Protein AF-A0A2T7TDR8-F1 (afdb_monomer)

Sequence (92 aa):
MLTGRRGERLPDWLPDRPHAVRRDDLPELHTFAAGIDRDRDAVFVGLTLPWNSGVVVGHVNRIKTLKHQMFGRAGFQLLGKTGPDVLIAGLS

Solvent-accessible surface area (backbone atoms only — not comparable to full-atom values): 5950 Å² total; per-residue (Å²): 120,89,85,77,66,53,27,85,52,45,53,81,71,57,44,103,53,94,34,69,64,70,73,52,98,41,71,71,56,36,55,52,50,52,50,47,62,75,42,39,67,62,52,36,48,55,24,60,49,92,66,71,64,52,68,60,53,48,51,54,48,52,52,52,51,51,48,37,70,74,72,43,72,83,56,77,87,72,68,69,80,82,76,89,84,86,89,86,89,85,88,132

Mean predicted aligned error: 13.19 Å

Radius of gyration: 20.6 Å; Cα contacts (8 Å, |Δi|>4): 37; chains: 1; bounding box: 54×32×46 Å

Foldseek 3Di:
DPPQLCLVCCCVQQPPDDHPQNVDPDVVSVVVSVVCVVCVVVVSCQSHDPDDCVVVVVVVVVVVVVCCVPVPDPPPVPVPDPDDDDDDDDDD

Organism: NCBI:txid1440053

Structure (mmCIF, N/CA/C/O backbone):
data_AF-A0A2T7TDR8-F1
#
_entry.id   AF-A0A2T7TDR8-F1
#
loop_
_atom_site.group_PDB
_atom_site.id
_atom_site.type_symbol
_atom_site.label_atom_id
_atom_site.label_alt_id
_atom_site.label_comp_id
_atom_site.label_asym_id
_atom_site.label_entity_id
_atom_site.label_seq_id
_atom_site.pdbx_PDB_ins_code
_atom_site.Cartn_x
_atom_site.Cartn_y
_atom_site.Cartn_z
_atom_site.occupancy
_atom_site.B_iso_or_equiv
_atom_site.auth_seq_id
_atom_site.auth_comp_id
_atom_site.auth_asym_id
_atom_site.auth_atom_id
_atom_site.pdbx_PDB_model_num
ATOM 1 N N . MET A 1 1 ? -12.251 2.627 -3.827 1.00 56.84 1 MET A N 1
ATOM 2 C CA . MET A 1 1 ? -12.086 1.182 -4.102 1.00 56.84 1 MET A CA 1
ATOM 3 C C . MET A 1 1 ? -11.069 1.055 -5.225 1.00 56.84 1 MET A C 1
ATOM 5 O O . MET A 1 1 ? -11.180 1.82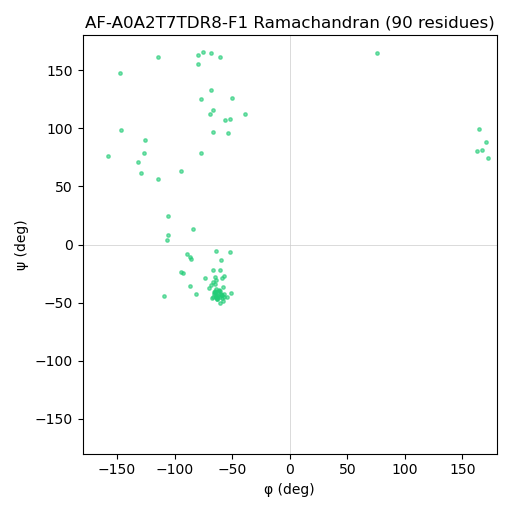4 -6.170 1.00 56.84 1 MET A O 1
ATOM 9 N N . LEU A 1 2 ? -10.058 0.189 -5.109 1.00 66.19 2 LEU A N 1
ATOM 10 C CA . LEU A 1 2 ? -9.105 -0.053 -6.202 1.00 66.19 2 LEU A CA 1
ATOM 11 C C . LEU A 1 2 ? -9.841 -0.785 -7.330 1.00 66.19 2 LEU A C 1
ATOM 13 O O . LEU A 1 2 ? -10.284 -1.914 -7.140 1.00 66.19 2 LEU A O 1
ATOM 17 N N . THR A 1 3 ? -10.029 -0.123 -8.470 1.00 71.31 3 THR A N 1
ATOM 18 C CA . THR A 1 3 ? -10.827 -0.639 -9.597 1.00 71.31 3 THR A CA 1
ATOM 19 C C . THR A 1 3 ? -9.989 -1.390 -10.632 1.00 71.31 3 THR A C 1
ATOM 21 O O . THR A 1 3 ? -10.512 -2.258 -11.319 1.00 71.31 3 THR A O 1
ATOM 24 N N . GLY A 1 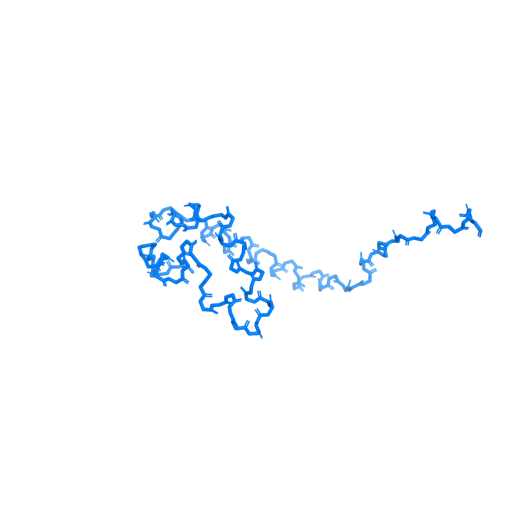4 ? -8.685 -1.109 -10.720 1.00 74.81 4 GLY A N 1
ATOM 25 C CA . GLY A 1 4 ? -7.759 -1.703 -11.690 1.00 74.81 4 GLY A CA 1
ATOM 26 C C . GLY A 1 4 ? -6.690 -2.574 -11.038 1.00 74.81 4 GLY A C 1
ATOM 27 O O . GLY A 1 4 ? -5.510 -2.289 -11.207 1.00 74.81 4 GLY A O 1
ATOM 28 N N . ARG A 1 5 ? -7.104 -3.584 -10.263 1.00 79.31 5 ARG A N 1
ATOM 29 C CA . ARG A 1 5 ? -6.234 -4.599 -9.640 1.00 79.31 5 ARG A CA 1
ATOM 30 C C . ARG A 1 5 ? -5.341 -5.271 -10.686 1.00 79.31 5 ARG A C 1
ATOM 32 O O . ARG A 1 5 ? -5.799 -6.152 -11.405 1.00 79.31 5 ARG A O 1
ATOM 39 N N . ARG A 1 6 ? -4.116 -4.763 -10.805 1.00 84.75 6 ARG A N 1
ATOM 40 C CA . ARG A 1 6 ? -3.109 -5.158 -11.792 1.00 84.75 6 ARG A CA 1
ATOM 41 C C . ARG A 1 6 ? -1.789 -5.461 -11.088 1.00 84.75 6 ARG A C 1
ATOM 43 O O . ARG A 1 6 ? -0.806 -4.738 -11.260 1.00 84.75 6 ARG A O 1
ATOM 50 N N . GLY A 1 7 ? -1.806 -6.457 -10.201 1.00 83.44 7 GLY A N 1
ATOM 51 C CA . GLY A 1 7 ? -0.623 -6.874 -9.440 1.00 83.44 7 GLY A CA 1
ATOM 52 C C . GLY A 1 7 ? 0.533 -7.311 -10.339 1.00 83.44 7 GLY A C 1
ATOM 53 O O . GLY A 1 7 ? 1.689 -7.068 -10.009 1.00 83.44 7 GLY A O 1
ATOM 54 N N . GLU A 1 8 ? 0.231 -7.829 -11.530 1.00 88.00 8 GLU A N 1
ATOM 55 C CA . GLU A 1 8 ? 1.202 -8.213 -12.555 1.00 88.00 8 GLU A CA 1
ATOM 56 C C . GLU A 1 8 ? 2.074 -7.056 -13.055 1.00 88.00 8 GLU A C 1
ATOM 58 O O . GLU A 1 8 ? 3.164 -7.299 -13.557 1.00 88.00 8 GLU A O 1
ATOM 63 N N . ARG A 1 9 ? 1.628 -5.803 -12.894 1.00 87.81 9 ARG A N 1
ATOM 64 C CA . ARG A 1 9 ? 2.391 -4.605 -13.287 1.00 87.81 9 ARG A CA 1
ATOM 65 C C . ARG A 1 9 ? 3.301 -4.079 -12.180 1.00 87.81 9 ARG A C 1
ATOM 67 O O . ARG A 1 9 ? 4.069 -3.148 -12.416 1.00 87.81 9 ARG A O 1
ATOM 74 N N . LEU A 1 10 ? 3.202 -4.624 -10.966 1.00 87.25 10 LEU A N 1
ATOM 75 C CA . LEU A 1 10 ? 4.036 -4.202 -9.842 1.00 87.25 10 LEU A CA 1
ATOM 76 C C . LEU A 1 10 ? 5.539 -4.386 -10.133 1.00 87.25 10 LEU A C 1
ATOM 78 O O . LEU A 1 10 ? 6.276 -3.446 -9.851 1.00 87.25 10 LEU A O 1
ATOM 82 N N . PRO A 1 11 ? 6.007 -5.496 -10.743 1.00 86.81 11 PRO A N 1
ATOM 83 C CA . PRO A 1 11 ? 7.419 -5.660 -11.102 1.00 86.81 11 PRO A CA 1
ATOM 84 C C . PRO A 1 11 ? 7.924 -4.657 -12.149 1.00 86.81 11 PRO A C 1
ATOM 86 O O . PRO A 1 11 ? 9.090 -4.279 -12.099 1.00 86.81 11 PRO A O 1
ATOM 89 N N . ASP A 1 12 ? 7.065 -4.193 -13.066 1.00 86.25 12 ASP A N 1
ATOM 90 C CA . ASP A 1 12 ? 7.442 -3.179 -14.065 1.00 86.25 12 ASP A CA 1
ATOM 91 C C . ASP A 1 12 ? 7.706 -1.817 -13.411 1.00 86.25 12 ASP A C 1
ATOM 93 O O . ASP A 1 12 ? 8.558 -1.045 -13.850 1.00 86.25 12 ASP A O 1
ATOM 97 N N . TRP A 1 13 ? 6.949 -1.508 -12.357 1.00 83.56 13 TRP A N 1
ATOM 98 C CA . TRP A 1 13 ? 7.063 -0.255 -11.616 1.00 83.56 13 TRP A CA 1
ATOM 99 C C . TRP A 1 13 ? 8.128 -0.319 -10.510 1.00 83.56 13 TRP A C 1
ATOM 101 O O . TRP A 1 13 ? 8.828 0.666 -10.272 1.00 83.56 13 TRP A O 1
ATOM 111 N N . LEU A 1 14 ? 8.270 -1.482 -9.866 1.00 84.81 14 LEU A N 1
ATOM 112 C CA . LEU A 1 14 ? 9.157 -1.741 -8.731 1.00 84.81 14 LEU A CA 1
ATOM 113 C C . LEU A 1 14 ? 9.979 -3.034 -8.944 1.00 84.81 14 LEU A C 1
ATOM 115 O O . LEU A 1 14 ? 9.707 -4.062 -8.318 1.00 84.81 14 LEU A O 1
ATOM 119 N N . PRO A 1 15 ? 10.959 -3.017 -9.865 1.00 80.75 15 PRO A N 1
ATOM 120 C CA . PRO A 1 15 ? 11.848 -4.151 -10.112 1.00 80.75 15 PRO A CA 1
ATOM 121 C C . PRO A 1 15 ? 12.805 -4.413 -8.937 1.00 80.75 15 PRO A C 1
ATOM 123 O O . PRO A 1 15 ? 13.071 -3.537 -8.123 1.00 80.75 15 PRO A O 1
ATOM 126 N N . ASP A 1 16 ? 13.431 -5.595 -8.915 1.00 71.06 16 ASP A N 1
ATOM 127 C CA . ASP A 1 16 ? 14.408 -6.022 -7.884 1.00 71.06 16 ASP A CA 1
ATOM 128 C C . ASP A 1 16 ? 15.701 -5.181 -7.839 1.00 71.06 16 ASP A C 1
ATOM 130 O O . ASP A 1 16 ? 16.573 -5.382 -6.995 1.00 71.06 16 ASP A O 1
ATOM 134 N N . ARG A 1 17 ? 15.862 -4.249 -8.781 1.00 67.56 17 ARG A N 1
ATOM 135 C CA . ARG A 1 17 ? 17.011 -3.351 -8.925 1.00 67.56 17 ARG A CA 1
ATOM 136 C C . ARG A 1 17 ? 16.587 -1.906 -8.680 1.00 67.56 17 ARG A C 1
ATOM 138 O O . ARG A 1 17 ? 15.406 -1.604 -8.816 1.00 67.56 17 ARG A O 1
ATOM 145 N N . PRO A 1 18 ? 17.532 -0.987 -8.388 1.00 66.69 18 PRO A N 1
ATOM 146 C CA . PRO A 1 18 ? 17.194 0.412 -8.148 1.00 66.69 18 PRO A CA 1
ATOM 147 C C . PRO A 1 18 ? 16.424 0.998 -9.336 1.00 66.69 18 PRO A C 1
ATOM 149 O O . PRO A 1 18 ? 16.982 1.223 -10.415 1.00 66.69 18 PRO A O 1
ATOM 152 N N . HIS A 1 19 ? 15.130 1.197 -9.102 1.00 73.44 19 HIS A N 1
ATOM 153 C CA . HIS A 1 19 ? 14.133 1.675 -10.047 1.00 73.44 19 HIS A CA 1
ATOM 154 C C . HIS A 1 19 ? 14.208 3.200 -10.193 1.00 73.44 19 HIS A C 1
ATOM 156 O O . HIS A 1 19 ? 14.794 3.871 -9.343 1.00 73.44 19 HIS A O 1
ATOM 162 N N . ALA A 1 20 ? 13.616 3.755 -11.257 1.00 71.81 20 ALA A N 1
ATOM 163 C CA . ALA A 1 20 ? 13.694 5.188 -11.582 1.00 71.81 20 ALA A CA 1
ATOM 164 C C . ALA A 1 20 ? 13.325 6.080 -10.387 1.00 71.81 20 ALA A C 1
ATOM 166 O O . ALA A 1 20 ? 14.074 6.982 -10.035 1.00 71.81 20 ALA A O 1
ATOM 167 N N . VAL A 1 21 ? 12.275 5.696 -9.654 1.00 78.00 21 VAL A N 1
ATOM 168 C CA . VAL A 1 21 ? 11.850 6.399 -8.440 1.00 78.00 21 VAL A CA 1
ATOM 169 C C . VAL A 1 21 ? 12.938 6.501 -7.363 1.00 78.00 21 VAL A C 1
ATOM 171 O O . VAL A 1 21 ? 12.869 7.457 -6.622 1.00 78.00 21 VAL A O 1
ATOM 174 N N . ARG A 1 22 ? 13.932 5.598 -7.246 1.00 75.94 22 ARG A N 1
ATOM 175 C CA . ARG A 1 22 ? 15.061 5.768 -6.290 1.00 75.94 22 ARG A CA 1
ATOM 176 C C . ARG A 1 22 ? 16.219 6.602 -6.831 1.00 75.94 22 ARG A C 1
ATOM 178 O O . ARG A 1 22 ? 17.158 6.878 -6.088 1.00 75.94 22 ARG A O 1
ATOM 185 N N . ARG A 1 23 ? 16.229 6.867 -8.137 1.00 78.31 23 ARG A N 1
ATOM 186 C CA . ARG A 1 23 ? 17.288 7.616 -8.825 1.00 78.31 23 ARG A CA 1
ATOM 187 C C . ARG A 1 23 ? 16.946 9.095 -8.957 1.00 78.31 23 ARG A C 1
ATOM 189 O O . ARG A 1 23 ? 17.860 9.898 -9.107 1.00 78.31 23 ARG A O 1
ATOM 196 N N . ASP A 1 24 ? 15.661 9.419 -8.918 1.00 81.56 24 ASP A N 1
ATOM 197 C CA . ASP A 1 24 ? 15.166 10.788 -8.944 1.00 81.56 24 ASP A CA 1
ATOM 198 C C . ASP A 1 24 ? 15.383 11.472 -7.582 1.00 81.56 24 ASP A C 1
ATOM 200 O O . ASP A 1 24 ? 15.670 10.821 -6.581 1.00 81.56 24 ASP A O 1
ATOM 204 N N . ASP A 1 25 ? 15.251 12.796 -7.519 1.00 82.62 25 ASP A N 1
ATOM 205 C CA . ASP A 1 25 ? 15.362 13.551 -6.264 1.00 82.62 25 ASP A CA 1
ATOM 206 C C . ASP A 1 25 ? 13.971 13.780 -5.651 1.00 82.62 25 ASP A C 1
ATOM 208 O O . ASP A 1 25 ? 13.456 14.897 -5.587 1.00 82.62 25 ASP A O 1
ATOM 212 N N . LEU A 1 26 ? 13.302 12.682 -5.277 1.00 84.94 26 LEU A N 1
ATOM 213 C CA . LEU A 1 26 ? 11.953 12.698 -4.694 1.00 84.94 26 LEU A CA 1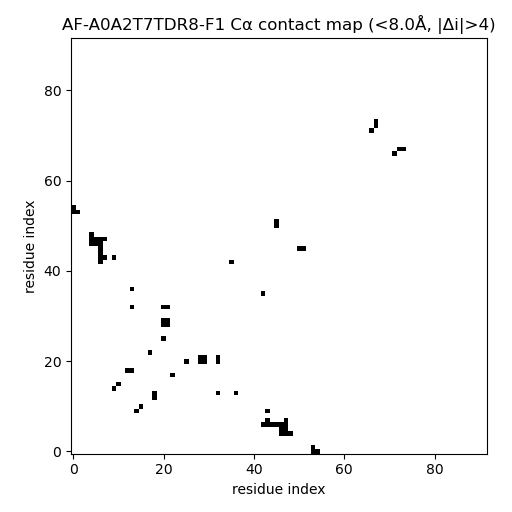
ATOM 214 C C . LEU A 1 26 ? 11.929 11.929 -3.360 1.00 84.94 26 LEU A C 1
ATOM 216 O O . LEU A 1 26 ? 11.440 10.796 -3.295 1.00 84.94 26 LEU A O 1
ATOM 220 N N . PRO A 1 27 ? 12.408 12.539 -2.257 1.00 82.00 27 PRO A N 1
ATOM 221 C CA . PRO A 1 27 ? 12.615 11.857 -0.974 1.00 82.00 27 PRO A CA 1
ATOM 222 C C . PRO A 1 27 ? 11.349 11.208 -0.390 1.00 82.00 27 PRO A C 1
ATOM 224 O O . PRO A 1 27 ? 11.392 10.116 0.188 1.00 82.00 27 PRO A O 1
ATOM 227 N N . GLU A 1 28 ? 10.197 11.859 -0.568 1.00 82.31 28 GLU A N 1
ATOM 228 C CA . GLU A 1 28 ? 8.897 11.343 -0.124 1.00 82.31 28 GLU A CA 1
ATOM 229 C C . GLU A 1 28 ? 8.522 10.059 -0.874 1.00 82.31 28 GLU A C 1
ATOM 231 O O . GLU A 1 28 ? 8.057 9.080 -0.280 1.00 82.31 28 GLU A O 1
ATOM 236 N N . LEU A 1 29 ? 8.800 10.029 -2.178 1.00 86.19 29 LEU A N 1
ATOM 237 C CA . LEU A 1 29 ? 8.511 8.887 -3.031 1.00 86.19 29 LEU A CA 1
ATOM 238 C C . LEU A 1 29 ? 9.488 7.730 -2.778 1.00 86.19 29 LEU A C 1
ATOM 240 O O . LEU A 1 29 ? 9.098 6.568 -2.883 1.00 86.19 29 LEU A O 1
ATOM 244 N N . HIS A 1 30 ? 10.721 8.022 -2.350 1.00 87.62 30 HIS A N 1
ATOM 245 C CA . HIS A 1 30 ? 11.692 7.002 -1.937 1.00 87.62 30 HIS A CA 1
ATOM 246 C C . HIS A 1 30 ? 11.211 6.239 -0.706 1.00 87.62 30 HIS A C 1
ATOM 248 O O . HIS A 1 30 ? 11.298 5.011 -0.659 1.00 87.62 30 HIS A O 1
ATOM 254 N N . THR A 1 31 ? 10.692 6.962 0.288 1.00 86.88 31 THR A N 1
ATOM 255 C CA . THR A 1 31 ? 10.186 6.359 1.528 1.00 86.88 31 THR A CA 1
ATOM 256 C C . THR A 1 31 ? 8.957 5.502 1.246 1.00 86.88 31 THR A C 1
ATOM 258 O O . THR A 1 31 ? 8.844 4.387 1.756 1.00 86.88 31 THR A O 1
ATOM 261 N N . PHE A 1 32 ? 8.071 5.986 0.373 1.00 88.19 32 PHE A N 1
ATOM 262 C CA . PHE A 1 32 ? 6.919 5.228 -0.098 1.00 88.19 32 PHE A CA 1
ATOM 263 C C . PHE A 1 32 ? 7.327 3.942 -0.832 1.00 88.19 32 PHE A C 1
ATOM 265 O O . PHE A 1 32 ? 6.863 2.860 -0.472 1.00 88.19 32 PHE A O 1
ATOM 272 N N . ALA A 1 33 ? 8.240 4.034 -1.804 1.00 89.56 33 ALA A N 1
ATOM 273 C CA . ALA A 1 33 ? 8.743 2.879 -2.544 1.00 89.56 33 ALA A CA 1
ATOM 274 C C . ALA A 1 33 ? 9.437 1.860 -1.625 1.00 89.56 33 ALA A C 1
ATOM 276 O O . ALA A 1 33 ? 9.205 0.663 -1.750 1.00 89.56 33 ALA A O 1
ATOM 277 N N . ALA A 1 34 ? 10.206 2.324 -0.634 1.00 87.75 34 ALA A N 1
ATOM 278 C CA . ALA A 1 34 ? 10.823 1.457 0.369 1.00 87.75 34 ALA A CA 1
ATOM 279 C C . ALA A 1 34 ? 9.805 0.739 1.267 1.00 87.75 34 ALA A C 1
ATOM 281 O O . ALA A 1 34 ? 10.049 -0.390 1.689 1.00 87.75 34 ALA A O 1
ATOM 282 N N . GLY A 1 35 ? 8.674 1.382 1.567 1.00 89.88 35 GLY A N 1
ATOM 283 C CA . GLY A 1 35 ? 7.555 0.738 2.249 1.00 89.88 35 GLY A CA 1
ATOM 284 C C . GLY A 1 35 ? 6.944 -0.381 1.406 1.00 89.88 35 GLY A C 1
ATOM 285 O O . GLY A 1 35 ? 6.749 -1.482 1.910 1.00 89.88 35 GLY A O 1
ATOM 286 N N . ILE A 1 36 ? 6.717 -0.129 0.113 1.00 91.19 36 ILE A N 1
ATOM 287 C CA . ILE A 1 36 ? 6.183 -1.143 -0.807 1.00 91.19 36 ILE A CA 1
ATOM 288 C C . ILE A 1 36 ? 7.167 -2.301 -0.997 1.00 91.19 36 ILE A C 1
ATOM 290 O O . ILE A 1 36 ? 6.731 -3.445 -0.979 1.00 91.19 36 ILE A O 1
ATOM 294 N N . ASP A 1 37 ? 8.469 -2.030 -1.132 1.00 89.69 37 ASP A N 1
ATOM 295 C CA . ASP A 1 37 ? 9.505 -3.071 -1.223 1.00 89.69 37 ASP A CA 1
ATOM 296 C C . ASP A 1 37 ? 9.477 -4.006 -0.006 1.00 89.69 37 ASP A C 1
ATOM 298 O O . ASP A 1 37 ? 9.589 -5.222 -0.153 1.00 89.69 37 ASP A O 1
ATOM 302 N N . ARG A 1 38 ? 9.313 -3.449 1.203 1.00 90.69 38 ARG A N 1
ATOM 303 C CA . ARG A 1 38 ? 9.253 -4.232 2.446 1.00 90.69 38 ARG A CA 1
ATOM 304 C C . ARG A 1 38 ? 8.040 -5.164 2.483 1.00 90.69 38 ARG A C 1
ATOM 306 O O . ARG A 1 38 ? 8.167 -6.293 2.942 1.00 90.69 38 ARG A O 1
ATOM 313 N N . ASP A 1 39 ? 6.901 -4.698 1.977 1.00 91.31 39 ASP A N 1
ATOM 314 C CA . ASP A 1 39 ? 5.621 -5.416 2.004 1.00 91.31 39 ASP A CA 1
ATOM 315 C C . ASP A 1 39 ? 5.243 -5.994 0.625 1.00 91.31 39 ASP A C 1
ATOM 317 O O . ASP A 1 39 ? 4.063 -6.202 0.327 1.00 91.31 39 ASP A O 1
ATOM 321 N N . ARG A 1 40 ? 6.233 -6.244 -0.243 1.00 89.06 40 ARG A N 1
ATOM 322 C CA . ARG A 1 40 ? 6.030 -6.491 -1.680 1.00 89.06 40 ARG A CA 1
ATOM 323 C C . ARG A 1 40 ? 5.052 -7.619 -1.983 1.00 89.06 40 ARG A C 1
ATOM 325 O O . ARG A 1 40 ? 4.160 -7.433 -2.809 1.00 89.06 40 ARG A O 1
ATOM 332 N N . ASP A 1 41 ? 5.169 -8.747 -1.292 1.00 89.94 41 ASP A N 1
ATOM 333 C CA . ASP A 1 41 ? 4.276 -9.895 -1.481 1.00 89.94 41 ASP A CA 1
ATOM 334 C C . ASP A 1 41 ? 2.841 -9.565 -1.064 1.00 89.94 41 ASP A C 1
ATOM 336 O O . ASP A 1 41 ? 1.888 -9.871 -1.781 1.00 89.94 41 ASP A O 1
ATOM 340 N N . ALA A 1 42 ? 2.672 -8.875 0.065 1.00 89.56 42 ALA A N 1
ATOM 341 C CA . ALA A 1 42 ? 1.361 -8.456 0.545 1.00 89.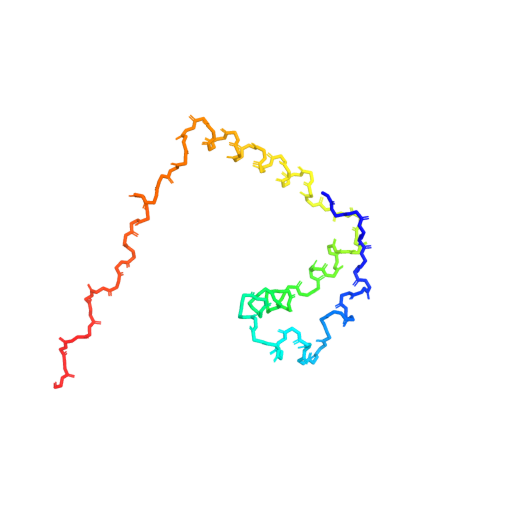56 42 ALA A CA 1
ATOM 342 C C . ALA A 1 42 ? 0.710 -7.450 -0.416 1.00 89.56 42 ALA A C 1
ATOM 344 O O . ALA A 1 42 ? -0.487 -7.547 -0.698 1.00 89.56 42 ALA A O 1
ATOM 345 N N . VAL A 1 43 ? 1.493 -6.516 -0.965 1.00 89.50 43 VAL A N 1
ATOM 346 C CA . VAL A 1 43 ? 1.027 -5.552 -1.969 1.00 89.50 43 VAL A CA 1
ATOM 347 C C . VAL A 1 43 ? 0.674 -6.258 -3.278 1.00 89.50 43 VAL A C 1
ATOM 349 O O . VAL A 1 43 ? -0.404 -6.015 -3.819 1.00 89.50 43 VAL A O 1
ATOM 352 N N . PHE A 1 44 ? 1.514 -7.173 -3.765 1.00 90.31 44 PHE A N 1
ATOM 353 C CA . PHE A 1 44 ? 1.238 -7.968 -4.963 1.00 90.31 44 PHE A CA 1
ATOM 354 C C . PHE A 1 44 ? -0.060 -8.771 -4.820 1.00 90.31 44 PHE A C 1
ATOM 356 O O . PHE A 1 44 ? -0.944 -8.699 -5.677 1.00 90.31 44 PHE A O 1
ATOM 363 N N . VAL A 1 45 ? -0.219 -9.481 -3.702 1.00 89.00 45 VAL A N 1
ATOM 364 C CA . VAL A 1 45 ? -1.422 -10.258 -3.388 1.00 89.00 45 VAL A CA 1
ATOM 365 C C . VAL A 1 45 ? -2.644 -9.344 -3.268 1.00 89.00 45 VAL A C 1
ATOM 367 O O . VAL A 1 45 ? -3.686 -9.643 -3.851 1.00 89.00 45 VAL A O 1
ATOM 370 N N . GLY A 1 46 ? -2.522 -8.199 -2.592 1.00 86.81 46 GLY A N 1
ATOM 371 C CA . GLY A 1 46 ? -3.599 -7.212 -2.454 1.00 86.81 46 GLY A CA 1
ATOM 372 C C . GLY A 1 46 ? -4.020 -6.555 -3.774 1.00 86.81 46 GLY A C 1
ATOM 373 O O . GLY A 1 46 ? -5.178 -6.163 -3.9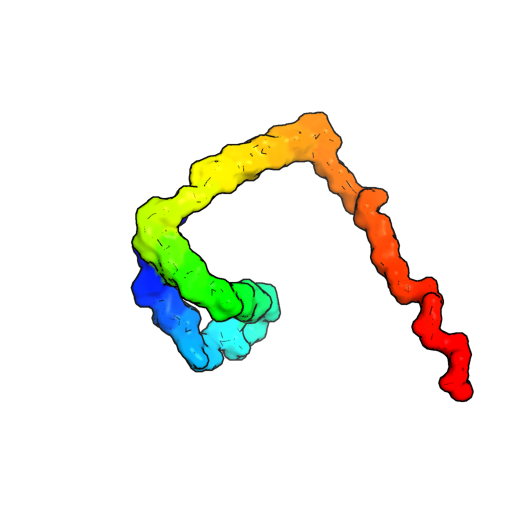33 1.00 86.81 46 GLY A O 1
ATOM 374 N N . LEU A 1 47 ? -3.104 -6.467 -4.741 1.00 88.12 47 LEU A N 1
ATOM 375 C CA . LEU A 1 47 ? -3.366 -5.984 -6.097 1.00 88.12 47 LEU A CA 1
ATOM 376 C C . LEU A 1 47 ? -3.856 -7.079 -7.054 1.00 88.12 47 LEU A C 1
ATOM 378 O O . LEU A 1 47 ? -4.299 -6.735 -8.147 1.00 88.12 47 LEU A O 1
ATOM 382 N N . THR A 1 48 ? -3.801 -8.355 -6.667 1.00 88.44 48 THR A N 1
ATOM 383 C CA . THR A 1 48 ? -4.156 -9.498 -7.530 1.00 88.44 48 THR A CA 1
ATOM 384 C C . THR A 1 48 ? -5.459 -10.164 -7.092 1.00 88.44 48 THR A C 1
ATOM 386 O O . THR A 1 48 ? -6.319 -10.475 -7.915 1.00 88.44 48 THR A O 1
ATOM 389 N N . LEU A 1 49 ? -5.640 -10.378 -5.788 1.00 86.81 49 LEU A N 1
ATOM 390 C CA . LEU A 1 49 ? -6.763 -11.146 -5.264 1.00 86.81 49 LEU A CA 1
ATOM 391 C C . LEU A 1 49 ? -8.074 -10.341 -5.199 1.00 86.81 49 LEU A C 1
ATOM 393 O O . LEU A 1 49 ? -8.085 -9.109 -5.075 1.00 86.81 49 LEU A O 1
ATOM 397 N N . PRO A 1 50 ? -9.231 -11.036 -5.233 1.00 80.12 50 PRO A N 1
ATOM 398 C CA . PRO A 1 50 ? -10.533 -10.393 -5.114 1.00 80.12 50 PRO A CA 1
ATOM 399 C C . PRO A 1 50 ? -10.769 -9.766 -3.724 1.00 80.12 50 PRO A C 1
ATOM 401 O O . PRO A 1 50 ? -11.584 -8.844 -3.590 1.00 80.12 50 PRO A O 1
ATOM 404 N N . TRP A 1 51 ? -10.045 -10.233 -2.707 1.00 79.12 51 TRP A N 1
ATOM 405 C CA . TRP A 1 51 ? -10.192 -9.838 -1.311 1.00 79.12 51 TRP A CA 1
ATOM 406 C C . TRP A 1 51 ? -9.568 -8.468 -1.049 1.00 79.12 51 TRP A C 1
ATOM 408 O O . TRP A 1 51 ? -8.398 -8.240 -1.332 1.00 79.12 51 TRP A O 1
ATOM 418 N N . ASN A 1 52 ? -10.352 -7.542 -0.500 1.00 74.12 52 ASN A N 1
ATOM 419 C CA . ASN A 1 52 ? -9.859 -6.228 -0.110 1.00 74.12 52 ASN A CA 1
ATOM 420 C C . ASN A 1 52 ? -10.609 -5.715 1.121 1.00 74.12 52 ASN A C 1
ATOM 422 O O . ASN A 1 52 ? -11.810 -5.932 1.265 1.00 74.12 52 ASN A O 1
ATOM 426 N N . SER A 1 53 ? -9.919 -4.949 1.962 1.00 79.00 53 SER A N 1
ATOM 427 C CA . SER A 1 53 ? -10.526 -4.273 3.116 1.00 79.00 53 SER A CA 1
ATOM 428 C C . SER A 1 53 ? -11.171 -2.931 2.745 1.00 79.00 53 SER A C 1
ATOM 430 O O . SER A 1 53 ? -11.481 -2.139 3.627 1.00 79.00 53 SER A O 1
ATOM 432 N N . GLY A 1 54 ? -11.370 -2.628 1.456 1.00 78.31 54 GLY A N 1
ATOM 433 C CA . GLY A 1 54 ? -11.729 -1.291 0.974 1.00 78.31 54 GLY A CA 1
ATOM 434 C C . GLY A 1 54 ? -13.058 -0.766 1.519 1.00 78.31 54 GLY A C 1
ATOM 435 O O . GLY A 1 54 ? -13.149 0.407 1.875 1.00 78.31 54 GLY A O 1
ATOM 436 N N . VAL A 1 55 ? -14.070 -1.630 1.641 1.00 81.19 55 VAL A N 1
ATOM 437 C CA . VAL A 1 55 ? -15.372 -1.265 2.230 1.00 81.19 55 VAL A CA 1
ATOM 438 C C . VAL A 1 55 ? -15.231 -0.978 3.726 1.00 81.19 55 VAL A C 1
ATOM 440 O O . VAL A 1 55 ? -15.696 0.053 4.207 1.00 81.19 55 VAL A O 1
ATOM 443 N N . VAL A 1 56 ? -14.523 -1.846 4.455 1.00 84.94 56 VAL A N 1
ATOM 444 C CA . VAL A 1 56 ? -14.277 -1.700 5.900 1.00 84.94 56 VAL A CA 1
ATOM 445 C C . VAL A 1 56 ? -13.469 -0.434 6.191 1.00 84.94 56 VAL A C 1
ATOM 447 O O . VAL A 1 56 ? -13.856 0.367 7.037 1.00 84.94 56 VAL A O 1
ATOM 450 N N . VAL A 1 57 ? -12.387 -0.201 5.446 1.00 86.56 57 VAL A N 1
ATOM 451 C CA . VAL A 1 57 ? -11.566 1.014 5.539 1.00 86.56 57 VAL A CA 1
ATOM 452 C C . VAL A 1 57 ? -12.393 2.252 5.194 1.00 86.56 57 VAL A C 1
ATOM 454 O O . VAL A 1 57 ? -12.279 3.264 5.881 1.00 86.56 57 VAL A O 1
ATOM 457 N N . GLY A 1 58 ? -13.274 2.173 4.192 1.00 85.81 58 GLY A N 1
ATOM 458 C CA . GLY A 1 58 ? -14.211 3.242 3.850 1.00 85.81 58 GLY A CA 1
ATOM 459 C C . GLY A 1 58 ? -15.163 3.584 4.999 1.00 85.81 58 GLY A C 1
ATOM 460 O O . GLY A 1 58 ? -15.328 4.759 5.329 1.00 85.81 58 GLY A O 1
ATOM 461 N N . HIS A 1 59 ? -15.730 2.575 5.665 1.00 91.81 59 HIS A N 1
ATOM 462 C CA . HIS A 1 59 ? -16.564 2.770 6.854 1.00 91.81 59 HIS A CA 1
ATOM 463 C C . HIS A 1 59 ? -15.778 3.387 8.013 1.00 91.81 59 HIS A C 1
ATOM 465 O O . HIS A 1 59 ? -16.233 4.363 8.610 1.00 91.81 59 HIS A O 1
ATOM 471 N N . VAL A 1 60 ? -14.574 2.884 8.295 1.00 90.44 60 VAL A N 1
ATOM 472 C CA . VAL A 1 60 ? -13.693 3.450 9.327 1.00 90.44 60 VAL A CA 1
ATOM 473 C C . VAL A 1 60 ? -13.353 4.904 9.009 1.00 90.44 60 VAL A C 1
ATOM 475 O O . VAL A 1 60 ? -13.409 5.750 9.901 1.00 90.44 60 VAL A O 1
ATOM 478 N N . ASN A 1 61 ? -13.045 5.220 7.750 1.00 91.06 61 ASN A N 1
ATOM 479 C CA . ASN A 1 61 ? -12.737 6.581 7.334 1.00 91.06 61 ASN A CA 1
ATOM 480 C C . ASN A 1 61 ? -13.948 7.503 7.507 1.00 91.06 61 ASN A C 1
ATOM 482 O O . ASN A 1 61 ? -13.817 8.561 8.110 1.00 91.06 61 ASN A O 1
ATOM 486 N N . ARG A 1 62 ? -15.147 7.069 7.094 1.00 92.19 62 ARG A N 1
ATOM 487 C CA . ARG A 1 62 ? -16.392 7.824 7.303 1.00 92.19 62 ARG A CA 1
ATOM 488 C C . ARG A 1 62 ? -16.641 8.115 8.783 1.00 92.19 62 ARG A C 1
ATOM 490 O O . ARG A 1 62 ? -16.958 9.248 9.133 1.00 92.19 62 ARG A O 1
ATOM 497 N N . ILE A 1 63 ? -16.467 7.119 9.653 1.00 93.12 63 ILE A N 1
ATOM 498 C CA . ILE A 1 63 ? -16.612 7.290 11.105 1.00 93.12 63 ILE A CA 1
ATOM 499 C C . ILE A 1 63 ? -15.564 8.278 11.639 1.00 93.12 63 ILE A C 1
ATOM 501 O O . ILE A 1 63 ? -15.906 9.154 12.430 1.00 93.12 63 ILE A O 1
ATOM 505 N N . LYS A 1 64 ? -14.301 8.182 11.200 1.00 89.19 64 LYS A N 1
ATOM 506 C CA . LYS A 1 64 ? -13.242 9.135 11.577 1.00 89.19 64 LYS A CA 1
ATOM 507 C C . LYS A 1 64 ? -13.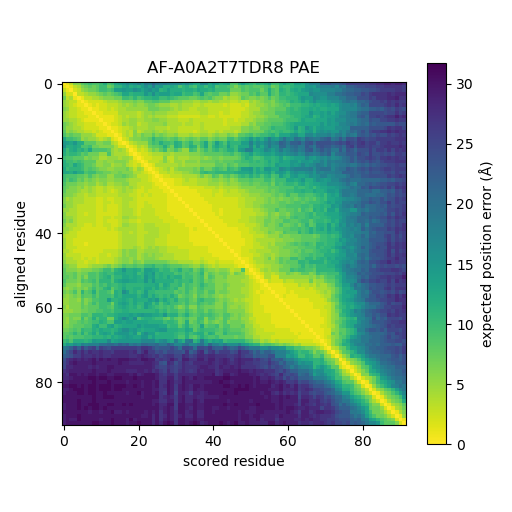558 10.557 11.107 1.00 89.19 64 LYS A C 1
ATOM 509 O O . LYS A 1 64 ? -13.336 11.497 11.863 1.00 89.19 64 LYS A O 1
ATOM 514 N N . THR A 1 65 ? -14.086 10.732 9.897 1.00 90.12 65 THR A N 1
ATOM 515 C CA . THR A 1 65 ? -14.507 12.040 9.377 1.00 90.12 65 THR A CA 1
ATOM 516 C C . THR A 1 65 ? -15.648 12.624 10.203 1.00 90.12 65 THR A C 1
ATOM 518 O O . THR A 1 65 ? -15.549 13.774 10.620 1.00 90.12 65 THR A O 1
ATOM 521 N N . LEU A 1 66 ? -16.682 11.830 10.506 1.00 89.06 66 LEU A N 1
ATOM 522 C CA . LEU A 1 66 ? -17.795 12.257 11.360 1.00 89.06 66 LEU A CA 1
ATOM 523 C C . LEU A 1 66 ? -17.299 12.676 12.748 1.00 89.06 66 LEU A C 1
ATOM 525 O O . LEU A 1 66 ? -17.634 13.756 13.219 1.00 89.06 66 LEU A O 1
ATOM 529 N N . LYS A 1 67 ? -16.421 11.882 13.372 1.00 85.50 67 LYS A N 1
ATOM 530 C CA . LYS A 1 67 ? -15.819 12.232 14.667 1.00 85.50 67 LYS A CA 1
ATOM 531 C C . LYS A 1 67 ? -15.052 13.560 14.620 1.00 85.50 67 LYS A C 1
ATOM 533 O O . LYS A 1 67 ? -15.234 14.376 15.514 1.00 85.50 67 LYS A O 1
ATOM 538 N N . HIS A 1 68 ? -14.253 13.811 13.581 1.00 85.19 68 HIS A N 1
ATOM 539 C CA . HIS A 1 68 ? -13.539 15.087 13.424 1.00 85.19 68 HIS A CA 1
ATOM 540 C C . HIS A 1 68 ? -14.465 16.285 13.174 1.00 85.19 68 HIS A C 1
ATOM 542 O O . HIS A 1 68 ? -14.141 17.395 13.588 1.00 85.19 68 HIS A O 1
ATOM 548 N N . GLN A 1 69 ? -15.597 16.084 12.494 1.00 83.12 69 GLN A N 1
ATOM 549 C CA . GLN A 1 69 ? -16.611 17.129 12.321 1.00 83.12 69 GLN A CA 1
ATOM 550 C C . GLN A 1 69 ? -17.334 17.438 13.637 1.00 83.12 69 GLN A C 1
ATOM 552 O O . GLN A 1 69 ? -17.633 18.59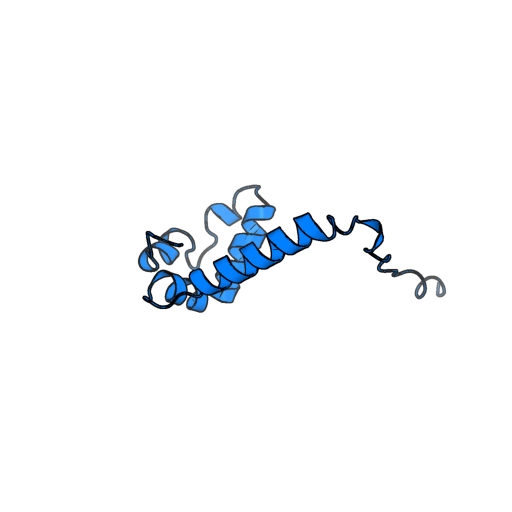4 13.911 1.00 83.12 69 GLN A O 1
ATOM 557 N N . MET A 1 70 ? -17.596 16.413 14.452 1.00 80.25 70 MET A N 1
ATOM 558 C CA . MET A 1 70 ? -18.386 16.530 15.681 1.00 80.25 70 MET A CA 1
ATOM 559 C C . MET A 1 70 ? -17.593 17.062 16.874 1.00 80.25 70 MET A C 1
ATOM 561 O O . MET A 1 70 ? -18.099 17.886 17.625 1.00 80.25 70 MET A O 1
ATOM 565 N N . PHE A 1 71 ? -16.364 16.588 17.067 1.00 77.12 71 PHE A N 1
ATOM 566 C CA . PHE A 1 71 ? -15.557 16.911 18.250 1.00 77.12 71 PHE A CA 1
ATOM 567 C C . PHE A 1 71 ? -14.423 17.899 17.941 1.00 77.12 71 PHE A C 1
ATOM 569 O O . PHE A 1 71 ? -13.571 18.159 18.787 1.00 77.12 71 PHE A O 1
ATOM 576 N N . GLY A 1 72 ? -14.419 18.459 16.727 1.00 67.81 72 GLY A N 1
ATOM 577 C CA . GLY A 1 72 ? -13.345 19.296 16.208 1.00 67.81 72 GLY A CA 1
ATOM 578 C C . GLY A 1 72 ? -12.114 18.490 15.780 1.00 67.81 72 GLY A C 1
ATOM 579 O O . GLY A 1 72 ? -11.930 17.319 16.120 1.00 67.81 72 GLY A O 1
ATOM 580 N N . ARG A 1 73 ? -11.223 19.135 15.018 1.00 65.38 73 ARG A N 1
ATOM 581 C CA . ARG A 1 73 ? -9.839 18.663 14.904 1.00 65.38 73 ARG A CA 1
ATOM 582 C C . ARG A 1 73 ? -9.228 18.864 16.282 1.00 65.38 73 ARG A C 1
ATOM 584 O O . ARG A 1 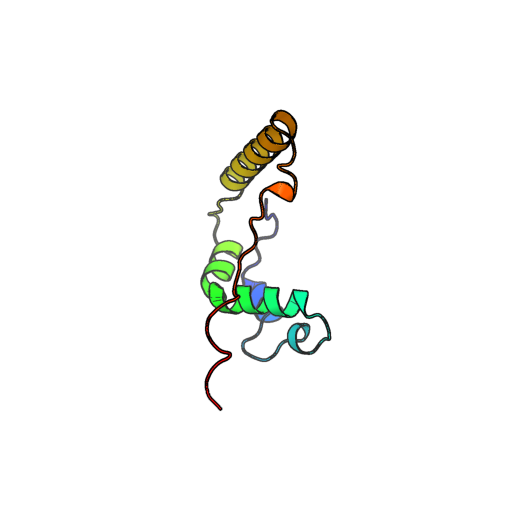73 ? -9.121 20.011 16.704 1.00 65.38 73 ARG A O 1
ATOM 591 N N . ALA A 1 74 ? -8.834 17.797 16.976 1.00 58.44 74 ALA A N 1
ATOM 592 C CA . ALA A 1 74 ? -7.903 17.954 18.086 1.00 58.44 74 ALA A CA 1
ATOM 593 C C . ALA A 1 74 ? -6.714 18.752 17.532 1.00 58.44 74 ALA A C 1
ATOM 595 O O . ALA A 1 74 ? -6.003 18.282 16.642 1.00 58.44 74 ALA A O 1
ATOM 596 N N 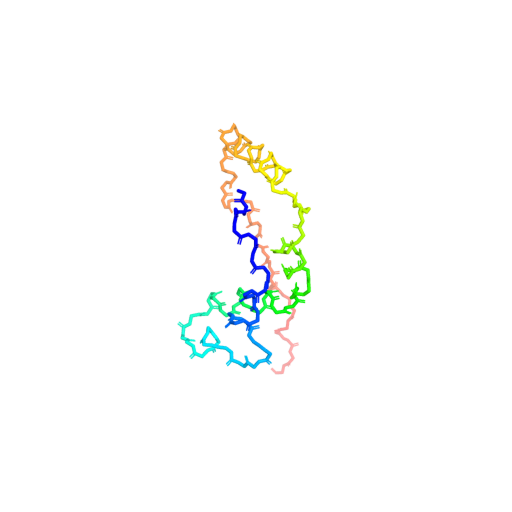. GLY A 1 75 ? -6.598 20.017 17.935 1.00 55.31 75 GLY A N 1
ATOM 597 C CA . GLY A 1 75 ? -5.499 20.859 17.503 1.00 55.31 75 GLY A CA 1
ATOM 598 C C . GLY A 1 75 ? -4.185 20.234 17.956 1.00 55.31 75 GLY A C 1
ATOM 599 O O . GLY A 1 75 ? -4.147 19.439 18.896 1.00 55.31 75 GLY A O 1
ATOM 600 N N . PHE A 1 76 ? -3.088 20.654 17.332 1.00 55.88 76 PHE A N 1
ATOM 601 C CA . PHE A 1 76 ? -1.710 20.267 17.669 1.00 55.88 76 PHE A CA 1
ATOM 602 C C . PHE A 1 76 ? -1.326 20.452 19.156 1.00 55.88 76 PHE A C 1
ATOM 604 O O . PHE A 1 76 ? -0.253 20.035 19.576 1.00 55.88 76 PHE A O 1
ATOM 611 N N . GLN A 1 77 ? -2.205 21.049 19.964 1.00 55.03 77 GLN A N 1
ATOM 612 C CA . GLN A 1 77 ? -2.079 21.259 21.405 1.00 55.03 77 GLN A CA 1
ATOM 613 C C . GLN A 1 77 ? -1.936 19.967 22.230 1.00 55.03 77 GLN A C 1
ATOM 615 O O . GLN A 1 77 ? -1.557 20.050 23.393 1.00 55.03 77 GLN A O 1
ATOM 620 N N . LEU A 1 78 ? -2.201 18.789 21.652 1.00 56.88 78 LEU A N 1
ATOM 621 C CA . LEU A 1 78 ? -2.013 17.493 22.320 1.00 56.88 78 LEU A CA 1
ATOM 622 C C . LEU A 1 78 ? -0.804 16.691 21.819 1.00 56.88 78 LEU A C 1
ATOM 624 O O . LEU A 1 78 ? -0.578 15.584 22.309 1.00 56.88 78 LEU A O 1
ATOM 628 N N . LEU A 1 79 ? 0.011 17.232 20.902 1.00 54.25 79 LEU A N 1
ATOM 629 C CA . LEU A 1 79 ? 1.331 16.660 20.637 1.00 54.25 79 LEU A CA 1
ATOM 630 C C . LEU A 1 79 ? 2.262 17.096 21.775 1.00 54.25 79 LEU A C 1
ATOM 632 O O . LEU A 1 79 ? 3.004 18.074 21.675 1.00 54.25 79 LEU A O 1
ATOM 636 N N . GLY A 1 80 ? 2.138 16.401 22.907 1.00 55.16 80 GLY A N 1
ATOM 637 C CA . GLY A 1 80 ? 3.068 16.516 24.016 1.00 55.16 80 GLY A CA 1
ATOM 638 C C . GLY A 1 80 ? 4.480 16.357 23.473 1.00 55.16 80 GLY A C 1
ATOM 639 O O . GLY A 1 80 ? 4.764 15.406 22.748 1.00 55.16 80 GLY A O 1
ATOM 640 N N . LYS A 1 81 ? 5.327 17.338 23.786 1.00 48.72 81 LYS A N 1
ATOM 641 C CA . LYS A 1 81 ? 6.765 17.302 23.549 1.00 48.72 81 LYS A CA 1
ATOM 642 C C . LYS A 1 81 ? 7.286 15.891 23.832 1.00 48.72 81 LYS A C 1
ATOM 644 O O . LYS A 1 81 ? 7.311 15.469 24.987 1.00 48.72 81 LYS A O 1
ATOM 649 N N . THR A 1 82 ? 7.736 15.185 22.801 1.00 46.62 82 THR A N 1
ATOM 650 C CA . THR A 1 82 ? 8.728 14.133 22.992 1.00 46.62 82 THR A CA 1
ATOM 651 C C . THR A 1 82 ? 9.985 14.868 23.430 1.00 46.62 82 THR A C 1
ATOM 653 O O . THR A 1 82 ? 10.664 15.475 22.608 1.00 46.62 82 THR A O 1
ATOM 656 N N . GLY A 1 83 ? 10.227 14.939 24.736 1.00 49.94 83 GLY A N 1
ATOM 657 C CA . GLY A 1 83 ? 11.532 15.346 25.231 1.00 49.94 83 GLY A CA 1
ATOM 658 C C . GLY A 1 83 ? 12.538 14.251 24.893 1.00 49.94 83 GLY A C 1
ATOM 659 O O . GLY A 1 83 ? 12.274 13.077 25.158 1.00 49.94 83 GLY A O 1
ATOM 660 N N . PRO A 1 84 ? 13.695 14.625 24.348 1.00 46.88 84 PRO A N 1
ATOM 661 C CA . PRO A 1 84 ? 14.928 14.037 24.811 1.00 46.88 84 PRO A CA 1
ATOM 662 C C . PRO A 1 84 ? 15.833 15.192 25.210 1.00 46.88 84 PRO A C 1
ATOM 664 O O . PRO A 1 84 ? 16.564 15.712 24.386 1.00 46.88 84 PRO A O 1
ATOM 667 N N . ASP A 1 85 ? 15.757 15.609 26.465 1.00 48.72 85 ASP A N 1
ATOM 668 C CA . ASP A 1 85 ? 16.834 16.378 27.073 1.00 48.72 85 ASP A CA 1
ATOM 669 C C . ASP A 1 85 ? 16.881 16.003 28.543 1.00 48.72 85 ASP A C 1
ATOM 671 O O . ASP A 1 85 ? 16.040 16.411 29.337 1.00 48.72 85 ASP A O 1
ATOM 675 N N . VAL A 1 86 ? 17.804 15.099 28.848 1.00 49.28 86 VAL A N 1
ATOM 676 C CA . VAL A 1 86 ? 18.797 15.161 29.927 1.00 49.28 86 VAL A CA 1
ATOM 677 C C . VAL A 1 86 ? 19.305 13.734 30.054 1.00 49.28 86 VAL A C 1
ATOM 679 O O . VAL A 1 86 ? 18.620 12.899 30.622 1.00 49.28 86 VAL A O 1
ATOM 682 N N . LEU A 1 87 ? 20.461 13.459 29.453 1.00 44.00 87 LEU A N 1
ATOM 683 C CA . LEU A 1 87 ? 21.520 12.547 29.902 1.00 44.00 87 LEU A CA 1
ATOM 684 C C . LEU A 1 87 ? 22.494 12.423 28.719 1.00 44.00 87 LEU A C 1
ATOM 686 O O . LEU A 1 87 ? 22.285 11.595 27.845 1.00 44.00 87 LEU A O 1
ATOM 690 N N . ILE A 1 88 ? 23.473 13.331 28.659 1.00 42.25 88 ILE A N 1
ATOM 691 C CA . ILE A 1 88 ? 24.859 13.217 28.144 1.00 42.25 88 ILE A CA 1
ATOM 692 C C . ILE A 1 88 ? 25.343 14.666 27.942 1.00 42.25 88 ILE A C 1
ATOM 694 O O . ILE A 1 88 ? 25.290 15.233 26.858 1.00 42.25 88 ILE A O 1
ATOM 698 N N . ALA A 1 89 ? 25.761 15.294 29.037 1.00 44.47 89 ALA A N 1
ATOM 699 C CA . ALA A 1 89 ? 26.649 16.456 29.037 1.00 44.47 89 ALA A CA 1
ATOM 700 C C . ALA A 1 89 ? 27.304 16.508 30.420 1.00 44.47 89 ALA A C 1
ATOM 702 O O . ALA A 1 89 ? 26.877 17.218 31.325 1.00 44.47 89 ALA A O 1
ATOM 703 N N . GLY A 1 90 ? 28.277 15.626 30.603 1.00 44.31 90 GLY A N 1
ATOM 704 C CA . GLY A 1 90 ? 29.004 15.440 31.846 1.00 44.31 90 GLY A CA 1
ATOM 705 C C . GLY A 1 90 ? 29.888 14.218 31.700 1.00 44.31 90 GLY A C 1
ATOM 706 O O . GLY A 1 90 ? 29.494 13.156 32.164 1.00 44.31 90 GLY A O 1
ATOM 707 N N . LEU A 1 91 ? 30.982 14.373 30.944 1.00 41.12 91 LEU A N 1
ATOM 708 C CA . LEU A 1 91 ? 32.252 13.629 30.993 1.00 41.12 91 LEU A CA 1
ATOM 709 C C . LEU A 1 91 ? 33.061 13.947 29.720 1.00 41.12 91 LEU A C 1
ATOM 711 O O . LEU A 1 91 ? 33.002 13.211 28.739 1.00 41.12 91 LEU A O 1
ATOM 715 N N . SER A 1 92 ? 33.758 15.084 29.727 1.00 41.94 92 SER A N 1
ATOM 716 C CA . SER A 1 92 ? 35.182 15.236 29.377 1.00 41.94 92 SER A CA 1
ATOM 717 C C . SER A 1 92 ? 35.560 16.711 29.346 1.00 41.94 92 SER A C 1
ATOM 719 O O . SER A 1 92 ? 34.691 17.538 29.000 1.00 41.94 92 SER A O 1
#

InterPro domains:
  IPR047951 Transposase ISL3 [PTHR33498] (8-80)

pLDDT: mean 76.13, std 15.44, range [41.12, 93.12]

Secondary structure (DSSP, 8-state):
------GGGHHHHS-SS--HHHHSS-HHHHHHHHHHHHTHHHHHHHHHSS---HHHHHHHHHHHHHHHHHS----GGG-------SS-----